Protein AF-A0A553FFK1-F1 (afdb_monomer)

Secondary structure (DSSP, 8-state):
-GGGTT---EEEEETTEEEEEETTEEEEEEEPPSSTT-----GGGSPTTGGG--SS--HHHHHHHHHTT-HHHHHHHHHHHHTSSSTHHHHHHHHHHHHHTTTTTHHHHHHHHTT-

Nearest PDB structures (foldseek):
  3fvc-assembly1_A  TM=4.649E-01  e=8.018E+00  Human herpesvirus 4 strain B95-8

pLDDT: mean 91.36, std 9.12, range [53.22, 98.38]

Foldseek 3Di:
DQVQPPHDWDWDDDPQKIFIGDPNHTDDIWGHDPDPPDDTDDPVNDDPCLQVDPDPDHLVVLLVLLVVLHDLSSVVSVVQQVVDPHSVSSVVVSVVLSVCPPPPNSPVSSVVSVVD

Mean predicted aligned error: 5.37 Å

Structure (mmCIF, N/CA/C/O backbone):
data_AF-A0A553FFK1-F1
#
_entry.id   AF-A0A553FFK1-F1
#
loop_
_atom_site.group_PDB
_atom_site.id
_atom_site.type_symbol
_atom_site.label_atom_id
_atom_site.label_alt_id
_atom_site.label_comp_id
_atom_site.label_asym_id
_atom_site.label_entity_id
_atom_site.label_seq_id
_atom_site.pdbx_PDB_ins_code
_atom_site.Cartn_x
_atom_site.Cartn_y
_atom_site.Cartn_z
_atom_site.occupancy
_atom_site.B_iso_or_equiv
_atom_site.auth_seq_id
_atom_site.auth_comp_id
_atom_site.auth_asym_id
_atom_site.auth_atom_id
_atom_site.pdbx_PDB_model_num
ATOM 1 N N . PRO A 1 1 ? -9.922 4.231 12.110 1.00 84.56 1 PRO A N 1
ATOM 2 C CA . PRO A 1 1 ? -10.864 5.371 11.969 1.00 84.56 1 PRO A CA 1
ATOM 3 C C . PRO A 1 1 ? -10.136 6.715 11.780 1.00 84.56 1 PRO A C 1
ATOM 5 O O . PRO A 1 1 ? -9.353 7.101 12.645 1.00 84.56 1 PRO A O 1
ATOM 8 N N . HIS A 1 2 ? -10.376 7.428 10.669 1.00 85.62 2 HIS A N 1
ATOM 9 C CA . HIS A 1 2 ? -9.716 8.715 10.372 1.00 85.62 2 HIS A CA 1
ATOM 10 C C . HIS A 1 2 ? -9.995 9.826 11.398 1.00 85.62 2 HIS A C 1
ATOM 12 O O . HIS A 1 2 ? -9.208 10.755 11.530 1.00 85.62 2 HIS A O 1
ATOM 18 N N . GLN A 1 3 ? -11.085 9.720 12.156 1.00 89.62 3 GLN A N 1
ATOM 19 C CA . GLN A 1 3 ? -11.461 10.686 13.194 1.00 89.62 3 GLN A CA 1
ATOM 20 C C . GLN A 1 3 ? -10.475 10.723 14.376 1.00 89.62 3 GLN A C 1
ATOM 22 O O . GLN A 1 3 ? -10.474 11.675 15.148 1.00 89.62 3 GLN A O 1
ATOM 27 N N . LEU A 1 4 ? -9.625 9.699 14.518 1.00 92.06 4 LEU A N 1
ATOM 28 C CA . LEU A 1 4 ? -8.672 9.565 15.626 1.00 92.06 4 LEU A CA 1
ATOM 29 C C . LEU A 1 4 ? -7.250 10.021 15.266 1.00 92.06 4 LEU A C 1
ATOM 31 O O . LEU A 1 4 ? -6.311 9.764 16.018 1.00 92.06 4 LEU A O 1
ATOM 35 N N . VAL A 1 5 ? -7.055 10.676 14.118 1.00 88.81 5 VAL A N 1
ATOM 36 C CA . VAL A 1 5 ? -5.737 11.187 13.711 1.00 88.81 5 VAL A CA 1
ATOM 37 C C . VAL A 1 5 ? -5.171 12.120 14.789 1.00 88.81 5 VAL A C 1
ATOM 39 O O . VAL A 1 5 ? -5.844 13.036 15.251 1.00 88.81 5 VAL A O 1
ATOM 42 N N . GLY A 1 6 ? -3.921 11.874 15.193 1.00 90.69 6 GLY A N 1
ATOM 43 C CA . GLY A 1 6 ? -3.218 12.654 16.220 1.00 90.69 6 GLY A CA 1
ATOM 44 C C . GLY A 1 6 ? -3.517 12.249 17.667 1.00 90.69 6 GLY A C 1
ATOM 45 O O . GLY A 1 6 ? -2.874 12.773 18.574 1.00 90.69 6 GLY A O 1
ATOM 46 N N . ARG A 1 7 ? -4.443 11.311 17.904 1.00 94.12 7 ARG A N 1
ATOM 47 C CA . ARG A 1 7 ? -4.722 10.773 19.243 1.00 94.12 7 ARG A CA 1
ATOM 48 C C . ARG A 1 7 ? -3.840 9.561 19.544 1.00 94.12 7 ARG A C 1
ATOM 50 O O . ARG A 1 7 ? -3.565 8.748 18.662 1.00 94.12 7 ARG A O 1
ATOM 57 N N . THR A 1 8 ? -3.450 9.418 20.807 1.00 95.62 8 THR A N 1
ATOM 58 C CA . THR A 1 8 ? -2.862 8.176 21.326 1.00 95.62 8 THR A CA 1
ATOM 59 C C . THR A 1 8 ? -3.986 7.196 21.637 1.00 95.62 8 THR A C 1
ATOM 61 O O . THR A 1 8 ? -4.951 7.560 22.304 1.00 95.62 8 THR A O 1
ATOM 64 N N . VAL A 1 9 ? -3.856 5.965 21.152 1.00 96.12 9 VAL A N 1
ATOM 65 C CA . VAL A 1 9 ? -4.831 4.883 21.332 1.00 96.12 9 VAL A CA 1
ATOM 66 C C . VAL A 1 9 ? -4.140 3.658 21.913 1.00 96.12 9 VAL A C 1
ATOM 68 O O . VAL A 1 9 ? -2.950 3.443 21.670 1.00 96.12 9 VAL A O 1
ATOM 71 N N . ASP A 1 10 ? -4.898 2.832 22.625 1.00 97.31 10 ASP A N 1
ATOM 72 C CA . ASP A 1 10 ? -4.427 1.537 23.104 1.00 97.31 10 ASP A CA 1
ATOM 73 C C . ASP A 1 10 ? -4.766 0.445 22.090 1.00 97.31 10 ASP A C 1
ATOM 75 O O . ASP A 1 10 ? -5.782 0.499 21.391 1.00 97.31 10 ASP A O 1
ATOM 79 N N . VAL A 1 11 ? -3.927 -0.587 22.020 1.00 96.12 11 VAL A N 1
ATOM 80 C CA . VAL A 1 11 ? -4.164 -1.744 21.151 1.00 96.12 11 VAL A CA 1
ATOM 81 C C . VAL A 1 11 ? -4.003 -3.045 21.920 1.00 96.12 11 VAL A C 1
ATOM 83 O O . VAL A 1 11 ? -3.078 -3.212 22.712 1.00 96.12 11 VAL A O 1
ATOM 86 N N . ARG A 1 12 ? -4.894 -4.002 21.654 1.00 97.12 12 ARG A N 1
ATOM 87 C CA . ARG A 1 12 ? -4.810 -5.369 22.182 1.00 97.12 12 ARG A CA 1
ATOM 88 C C . ARG A 1 12 ? -4.892 -6.366 21.044 1.00 97.12 12 ARG A C 1
ATOM 90 O O . ARG A 1 12 ? -5.779 -6.266 20.201 1.00 97.12 12 ARG A O 1
ATOM 97 N N . ILE A 1 13 ? -4.015 -7.363 21.057 1.00 96.06 13 ILE A N 1
ATOM 98 C CA . ILE A 1 13 ? -4.082 -8.497 20.134 1.00 96.06 13 ILE A CA 1
ATOM 99 C C . ILE A 1 13 ? -4.576 -9.724 20.898 1.00 96.06 13 ILE A C 1
ATOM 101 O O . ILE A 1 13 ? -4.064 -10.057 21.965 1.00 96.06 13 ILE A O 1
ATOM 105 N N . THR A 1 14 ? -5.584 -10.402 20.356 1.00 95.56 14 THR A N 1
ATOM 106 C CA . THR A 1 14 ? -6.103 -11.670 20.875 1.00 95.56 14 THR A CA 1
ATOM 107 C C . THR A 1 14 ? -6.299 -12.625 19.703 1.00 95.56 14 THR A C 1
ATOM 109 O O . THR A 1 14 ? -7.136 -12.398 18.830 1.00 95.56 14 THR A O 1
ATOM 112 N N . GLY A 1 15 ? -5.485 -13.682 19.643 1.00 93.44 15 GLY A N 1
ATOM 113 C CA . GLY A 1 15 ? -5.453 -14.583 18.490 1.00 93.44 15 GLY A CA 1
ATOM 114 C C . GLY A 1 15 ? -5.105 -13.836 17.197 1.00 93.44 15 GLY A C 1
ATOM 115 O O . GLY A 1 15 ? -4.035 -13.245 17.087 1.00 93.44 15 GLY A O 1
ATOM 116 N N . GLN A 1 16 ? -6.017 -13.855 16.220 1.00 93.19 16 GLN A N 1
ATOM 117 C CA . GLN A 1 16 ? -5.860 -13.161 14.933 1.00 93.19 16 GLN A CA 1
ATO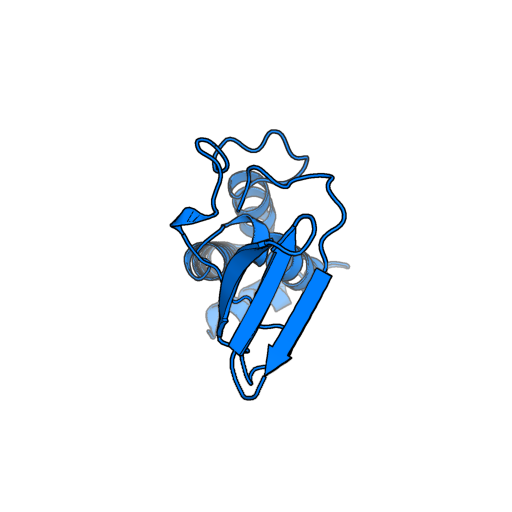M 118 C C . GLN A 1 16 ? -6.579 -11.807 14.877 1.00 93.19 16 GLN A C 1
ATOM 120 O O . GLN A 1 16 ? -6.752 -11.265 13.788 1.00 93.19 16 GLN A O 1
ATOM 125 N N . VAL A 1 17 ? -7.024 -11.268 16.012 1.00 95.88 17 VAL A N 1
ATOM 126 C CA . VAL A 1 17 ? -7.776 -10.010 16.064 1.00 95.88 17 VAL A CA 1
ATOM 127 C C . VAL A 1 17 ? -6.973 -8.962 16.820 1.00 95.88 17 VAL A C 1
ATOM 129 O O . VAL A 1 17 ? -6.553 -9.185 17.953 1.00 95.88 17 VAL A O 1
ATOM 132 N N . LEU A 1 18 ? -6.782 -7.808 16.191 1.00 96.06 18 LEU A N 1
ATOM 133 C CA . LEU A 1 18 ? -6.289 -6.584 16.805 1.00 96.06 18 LEU A CA 1
ATOM 134 C C . LEU A 1 18 ? -7.490 -5.690 17.106 1.00 96.06 18 LEU A C 1
ATOM 136 O O . LEU A 1 18 ? -8.263 -5.370 16.210 1.00 96.06 18 LEU A O 1
ATOM 140 N N . THR A 1 19 ? -7.646 -5.288 18.361 1.00 97.00 19 THR A N 1
ATOM 141 C CA . THR A 1 19 ? -8.678 -4.348 18.815 1.00 97.00 19 THR A CA 1
ATOM 142 C C . THR A 1 19 ? -8.017 -3.028 19.185 1.00 97.00 19 THR A C 1
ATOM 144 O O . THR A 1 19 ? -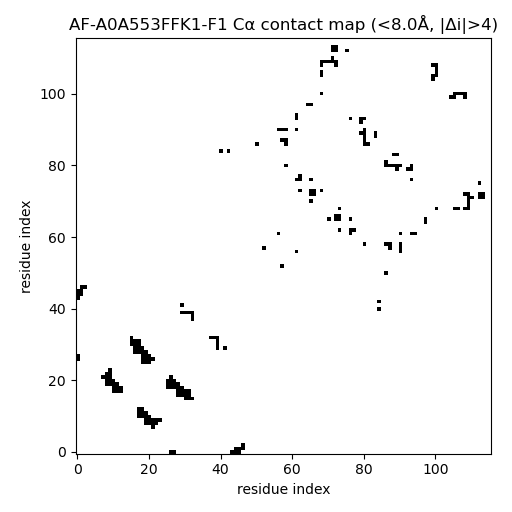7.001 -3.033 19.881 1.00 97.00 19 THR A O 1
ATOM 147 N N . VAL A 1 20 ? -8.582 -1.918 18.716 1.00 96.31 20 VAL A N 1
ATOM 148 C CA . VAL A 1 20 ? -8.130 -0.554 19.015 1.00 96.31 20 VAL A CA 1
ATOM 149 C C . VAL A 1 20 ? -9.101 0.081 20.001 1.00 96.31 20 VAL A C 1
ATOM 151 O O . VAL A 1 20 ? -10.317 -0.010 19.806 1.00 96.31 20 VAL A O 1
ATOM 154 N N . PHE A 1 21 ? -8.566 0.748 21.020 1.00 96.94 21 PHE A N 1
ATOM 155 C CA . PHE A 1 21 ? -9.335 1.452 22.037 1.00 96.94 21 PHE A CA 1
ATOM 156 C C . PHE A 1 21 ? -8.968 2.936 22.087 1.00 96.94 21 PHE A C 1
ATOM 158 O O . PHE A 1 21 ? -7.791 3.289 22.076 1.00 96.94 21 PHE A O 1
ATOM 165 N N . ASP A 1 22 ? -9.974 3.797 22.204 1.00 96.56 22 ASP A N 1
ATOM 166 C CA . ASP A 1 22 ? -9.813 5.205 22.579 1.00 96.56 22 ASP A CA 1
ATOM 167 C C . ASP A 1 22 ? -10.461 5.385 23.953 1.00 96.56 22 ASP A C 1
ATOM 169 O O . ASP A 1 22 ? -11.648 5.101 24.126 1.00 96.56 22 ASP A O 1
ATOM 173 N N . GLN A 1 23 ? -9.666 5.775 24.953 1.00 94.19 23 GLN A N 1
ATOM 174 C CA . GLN A 1 23 ? -10.127 5.978 26.336 1.00 94.19 23 GLN A CA 1
ATOM 175 C C . GLN A 1 23 ? -10.912 4.774 26.906 1.00 94.19 23 GLN A C 1
ATOM 177 O O . GLN A 1 23 ? -11.954 4.926 27.539 1.00 94.19 23 GLN A O 1
ATOM 182 N N . GLY A 1 24 ? -10.433 3.552 26.644 1.00 93.88 24 GLY A N 1
ATOM 183 C CA . GLY A 1 24 ? -11.055 2.305 27.114 1.00 93.88 24 GLY A CA 1
ATOM 184 C C . GLY A 1 24 ? -12.256 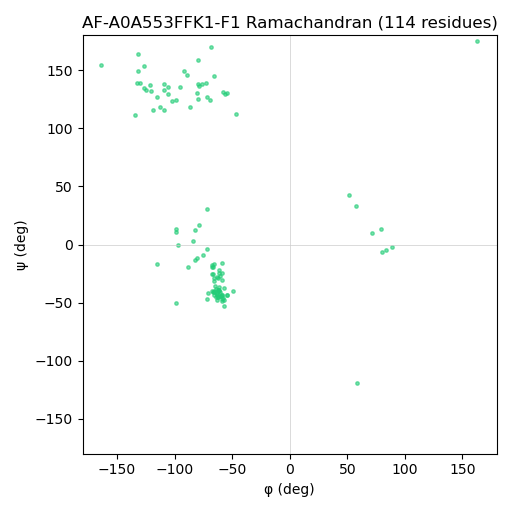1.812 26.294 1.00 93.88 24 GLY A C 1
ATOM 185 O O . GLY A 1 24 ? -12.715 0.692 26.516 1.00 93.88 24 GLY A O 1
ATOM 186 N N . THR A 1 25 ? -12.735 2.580 25.311 1.00 95.50 25 THR A N 1
ATOM 187 C CA . THR A 1 25 ? -13.836 2.175 24.419 1.00 95.50 25 THR A CA 1
ATOM 188 C C . THR A 1 25 ? -13.290 1.574 23.132 1.00 95.50 25 THR A C 1
ATOM 190 O O . THR A 1 25 ? -12.365 2.120 22.539 1.00 95.50 25 THR A O 1
ATOM 193 N N . THR A 1 26 ? -13.862 0.458 22.669 1.00 96.19 26 THR A N 1
ATOM 194 C CA . THR A 1 26 ? -13.466 -0.145 21.385 1.00 96.19 26 THR A CA 1
ATOM 195 C C . THR A 1 26 ? -13.911 0.742 20.228 1.00 96.19 26 THR A C 1
ATOM 197 O O . THR A 1 26 ? -15.096 1.029 20.094 1.00 96.19 26 THR A O 1
ATOM 200 N N . VAL A 1 27 ? -12.967 1.136 19.375 1.00 95.69 27 VAL A N 1
ATOM 201 C CA . VAL A 1 27 ? -13.214 2.024 18.224 1.00 95.69 27 VAL A CA 1
ATOM 202 C C . VAL A 1 27 ? -12.964 1.356 16.876 1.00 95.69 27 VAL A C 1
ATOM 204 O O . VAL A 1 27 ? -13.386 1.879 15.850 1.00 95.69 27 VAL A O 1
ATOM 207 N N . ALA A 1 28 ? -12.250 0.228 16.857 1.00 95.12 28 ALA A N 1
ATOM 208 C CA . ALA A 1 28 ? -12.000 -0.551 15.651 1.00 95.12 28 ALA A CA 1
ATOM 209 C C . ALA A 1 28 ? -11.512 -1.965 15.979 1.00 95.12 28 ALA A C 1
ATOM 211 O O . ALA A 1 28 ? -10.854 -2.194 16.998 1.00 95.12 28 ALA A O 1
ATOM 212 N N . THR A 1 29 ? -11.746 -2.894 15.054 1.00 9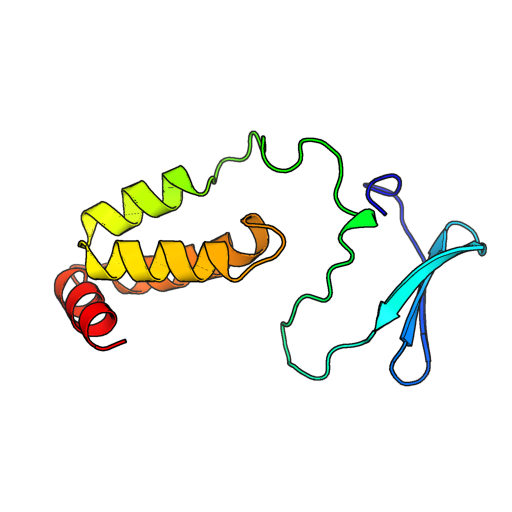5.06 29 THR A N 1
ATOM 213 C CA . THR A 1 29 ? -11.151 -4.234 15.067 1.00 95.06 29 THR A CA 1
ATOM 214 C C . THR A 1 29 ? -10.598 -4.584 13.696 1.00 95.06 29 THR A C 1
ATOM 216 O O . THR A 1 29 ? -11.241 -4.341 12.681 1.00 95.06 29 THR A O 1
ATOM 219 N N . HIS A 1 30 ? -9.426 -5.207 13.663 1.00 94.81 30 HIS A N 1
ATOM 220 C CA . HIS A 1 30 ? -8.762 -5.639 12.441 1.00 94.81 30 HIS A CA 1
ATOM 221 C C . HIS A 1 30 ? -8.286 -7.078 12.570 1.00 94.81 30 HIS A C 1
ATOM 223 O O . HIS A 1 30 ? -7.890 -7.527 13.645 1.00 94.81 30 HIS A O 1
ATOM 229 N N . ARG A 1 31 ? -8.246 -7.797 11.449 1.00 94.69 31 ARG A N 1
ATOM 230 C CA . ARG A 1 31 ? -7.530 -9.070 11.393 1.00 94.69 31 ARG A CA 1
ATOM 231 C C . ARG A 1 31 ? -6.023 -8.811 11.390 1.00 94.69 31 ARG A C 1
ATOM 233 O O . ARG A 1 31 ? -5.549 -7.925 10.690 1.00 94.69 31 ARG A O 1
ATOM 240 N N . VAL A 1 32 ? -5.253 -9.608 12.118 1.00 93.00 32 VAL A N 1
ATOM 241 C CA . VAL A 1 32 ? -3.789 -9.605 12.034 1.00 93.00 32 VAL A CA 1
ATOM 242 C C . VAL A 1 32 ? -3.365 -10.406 10.804 1.00 93.00 32 VAL A C 1
ATOM 244 O O . VAL A 1 32 ? -3.761 -11.560 10.633 1.00 93.00 32 VAL A O 1
ATOM 247 N N . SER A 1 33 ? -2.569 -9.790 9.929 1.00 91.19 33 SER A N 1
ATOM 248 C CA . SER A 1 33 ? -1.989 -10.480 8.775 1.00 91.19 33 SER A CA 1
ATOM 249 C C . SER A 1 33 ? -0.775 -11.309 9.187 1.00 91.19 33 SER A C 1
ATOM 251 O O . SER A 1 33 ? 0.090 -10.832 9.916 1.00 91.19 33 SER A O 1
ATOM 253 N N . HIS A 1 34 ? -0.670 -12.525 8.647 1.00 88.00 34 HIS A N 1
ATOM 254 C CA . HIS A 1 34 ? 0.511 -13.390 8.797 1.00 88.00 34 HIS A CA 1
ATOM 255 C C . HIS A 1 34 ? 1.646 -13.020 7.835 1.00 88.00 34 HIS A C 1
ATOM 257 O O . HIS A 1 34 ? 2.770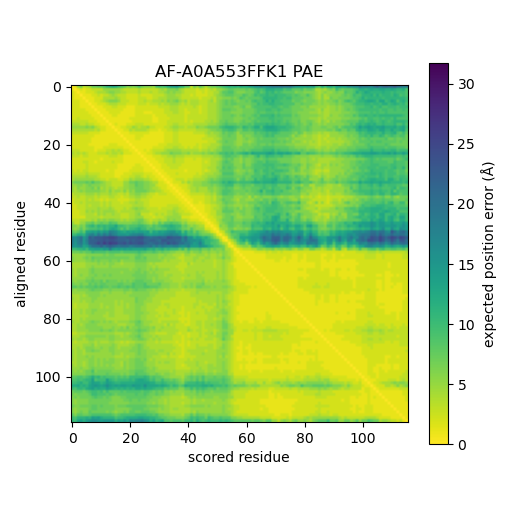 -13.501 7.966 1.00 88.00 34 HIS A O 1
ATOM 263 N N . LYS A 1 35 ? 1.372 -12.157 6.850 1.00 90.56 35 LYS A N 1
ATOM 264 C CA . LYS A 1 35 ? 2.371 -11.702 5.884 1.00 90.56 35 LYS A CA 1
ATOM 265 C C . LYS A 1 35 ? 3.118 -10.497 6.449 1.00 90.56 35 LYS A C 1
ATOM 267 O O . LYS A 1 35 ? 2.535 -9.434 6.662 1.00 90.56 35 LYS A O 1
ATOM 272 N N . ARG A 1 36 ? 4.432 -10.647 6.635 1.00 86.94 36 ARG A N 1
ATOM 273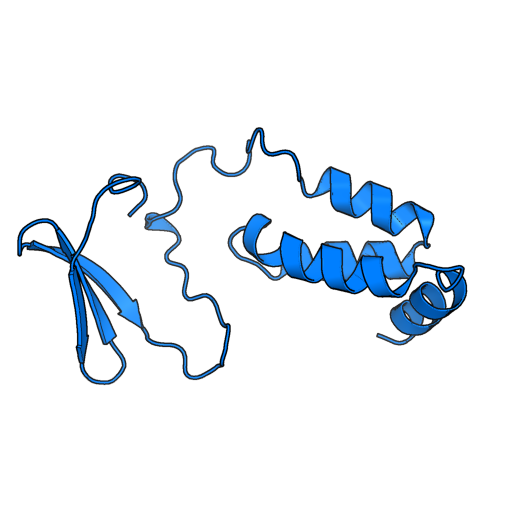 C CA . ARG A 1 36 ? 5.311 -9.565 7.097 1.00 86.94 36 ARG A CA 1
ATOM 274 C C . ARG A 1 36 ? 5.185 -8.334 6.191 1.00 86.94 36 ARG A C 1
ATOM 276 O O . ARG A 1 36 ? 5.275 -8.448 4.971 1.00 86.94 36 ARG A O 1
ATOM 283 N N . GLY A 1 37 ? 4.995 -7.165 6.804 1.00 82.81 37 GLY A N 1
ATOM 284 C CA . GLY A 1 37 ? 4.887 -5.881 6.102 1.00 82.81 37 GLY A CA 1
ATOM 285 C C . GLY A 1 37 ? 3.593 -5.687 5.304 1.00 82.81 37 GLY A C 1
ATOM 286 O O . GLY A 1 37 ? 3.508 -4.746 4.520 1.00 82.81 37 GLY A O 1
ATOM 287 N N . ALA A 1 38 ? 2.594 -6.563 5.461 1.00 86.94 38 ALA A N 1
ATOM 288 C CA . ALA A 1 38 ? 1.299 -6.378 4.824 1.00 86.94 38 ALA A CA 1
ATOM 289 C C . ALA A 1 38 ? 0.467 -5.317 5.551 1.00 86.94 38 ALA A C 1
ATOM 291 O O . ALA A 1 38 ? 0.376 -5.309 6.778 1.00 86.94 38 ALA A O 1
ATOM 292 N N . TYR A 1 39 ? -0.197 -4.471 4.770 1.00 89.19 39 TYR A N 1
ATOM 293 C CA . TYR A 1 39 ? -1.248 -3.601 5.275 1.00 89.19 39 TYR A CA 1
ATOM 294 C C . TYR A 1 39 ? -2.540 -4.405 5.438 1.00 89.19 39 TYR A C 1
ATOM 296 O O . TYR A 1 39 ? -2.916 -5.171 4.551 1.00 89.19 39 TYR A O 1
ATOM 304 N N . VAL A 1 40 ? -3.228 -4.202 6.559 1.00 90.12 40 VAL A N 1
ATOM 305 C CA . VAL A 1 40 ? -4.639 -4.562 6.728 1.00 90.12 40 VAL A CA 1
ATOM 306 C C . VAL A 1 40 ? -5.387 -3.246 6.775 1.00 90.12 40 VAL A C 1
ATOM 308 O O . VAL A 1 40 ? -5.111 -2.402 7.623 1.00 90.12 40 VAL A O 1
ATOM 311 N N . THR A 1 41 ? -6.242 -3.020 5.788 1.00 89.12 41 THR A N 1
ATOM 312 C CA . THR A 1 41 ? -6.932 -1.745 5.596 1.00 89.12 41 THR A CA 1
ATOM 313 C C . THR A 1 41 ? -8.424 -1.987 5.663 1.00 89.12 41 THR A C 1
ATOM 315 O O . THR A 1 41 ? -8.931 -2.912 5.035 1.00 89.12 41 THR A O 1
ATOM 318 N N . ASP A 1 42 ? -9.093 -1.153 6.445 1.00 89.38 42 ASP A N 1
ATOM 319 C CA . ASP A 1 42 ? -10.541 -1.048 6.467 1.00 89.38 42 ASP A CA 1
ATOM 320 C C . ASP A 1 42 ? -10.928 0.197 5.668 1.00 89.38 42 ASP A C 1
ATOM 322 O O . ASP A 1 42 ? -10.430 1.292 5.949 1.00 89.38 42 ASP A O 1
ATOM 326 N N . TYR A 1 43 ? -11.759 0.016 4.645 1.00 84.19 43 TYR A N 1
ATOM 327 C CA . TYR A 1 43 ? -12.159 1.100 3.755 1.00 84.19 43 TYR A CA 1
ATOM 328 C C . TYR A 1 43 ? -13.000 2.153 4.478 1.00 84.19 43 TYR A C 1
ATOM 330 O O . TYR A 1 43 ? -12.859 3.336 4.174 1.00 84.19 43 TYR A O 1
ATOM 338 N N . GLU A 1 44 ? -13.787 1.767 5.487 1.00 86.38 44 GLU A N 1
ATOM 339 C CA . GLU A 1 44 ? -14.604 2.710 6.264 1.00 86.38 44 GLU A CA 1
ATOM 340 C C . GLU A 1 44 ? -13.739 3.680 7.083 1.00 86.38 44 GLU A C 1
ATOM 342 O O . GLU A 1 44 ? -14.171 4.760 7.488 1.00 86.38 44 GLU A O 1
ATOM 347 N N . HIS A 1 45 ? -12.472 3.329 7.312 1.00 87.38 45 HIS A N 1
ATOM 348 C CA . HIS A 1 45 ? -11.538 4.184 8.031 1.00 87.38 45 HIS A CA 1
ATOM 349 C C . HIS A 1 45 ? -10.894 5.261 7.165 1.00 87.38 45 HIS A C 1
ATOM 351 O O . HIS A 1 45 ? -10.279 6.164 7.735 1.00 87.38 45 HIS A O 1
ATOM 357 N N . ILE A 1 46 ? -11.006 5.186 5.841 1.00 83.50 46 ILE A N 1
ATOM 358 C CA . ILE A 1 46 ? -10.381 6.140 4.925 1.00 83.50 46 ILE A CA 1
ATOM 359 C C . ILE A 1 46 ? -11.129 7.484 5.026 1.00 83.50 46 ILE A C 1
ATOM 361 O O . ILE A 1 46 ? -12.353 7.506 4.909 1.00 83.50 46 ILE A O 1
ATOM 365 N N . PRO A 1 47 ? -10.442 8.616 5.276 1.00 83.56 47 PRO A N 1
ATOM 366 C CA . PRO A 1 47 ? -11.095 9.919 5.269 1.00 83.56 47 PRO A CA 1
ATOM 367 C C . PRO A 1 47 ? -11.590 10.280 3.866 1.00 83.56 47 PRO A C 1
ATOM 369 O O . PRO A 1 47 ? -10.921 10.009 2.865 1.00 83.56 47 PRO A O 1
ATOM 372 N N . SER A 1 48 ? -12.731 10.964 3.795 1.00 80.94 48 SER A N 1
ATOM 373 C CA . SER A 1 48 ? -13.235 11.536 2.545 1.00 80.94 48 SER A CA 1
ATOM 374 C C . SER A 1 48 ? -12.206 12.495 1.941 1.00 80.94 48 SER A C 1
ATOM 376 O O . SER A 1 48 ? -11.700 13.375 2.641 1.00 80.94 48 SER A O 1
ATOM 378 N N . GLY A 1 49 ? -11.906 12.345 0.651 1.00 74.44 49 GLY A N 1
ATOM 379 C CA . GLY A 1 49 ? -10.942 13.198 -0.047 1.00 74.44 49 GLY A CA 1
ATOM 380 C C . GLY A 1 49 ? -9.469 12.850 0.203 1.00 74.44 49 GLY A C 1
ATOM 381 O O . GLY A 1 49 ? -8.599 13.659 -0.116 1.00 74.44 49 GLY A O 1
ATOM 382 N N . MET A 1 50 ? -9.147 11.682 0.784 1.00 73.12 50 MET A N 1
ATOM 383 C CA . MET A 1 50 ? -7.752 11.236 0.961 1.00 73.12 50 MET A CA 1
ATOM 384 C C . MET A 1 50 ? -6.994 11.080 -0.372 1.00 73.12 50 MET A C 1
ATOM 386 O O . MET A 1 50 ? -5.778 11.246 -0.411 1.00 73.12 50 MET A O 1
ATOM 390 N N . ASP A 1 51 ? -7.701 10.803 -1.463 1.00 61.94 51 ASP A N 1
ATOM 391 C CA . ASP A 1 51 ? -7.178 10.779 -2.833 1.00 61.94 51 ASP A CA 1
ATOM 392 C C . ASP A 1 51 ? -6.575 12.126 -3.280 1.00 61.94 51 ASP A C 1
ATOM 394 O O . ASP A 1 51 ? -5.585 12.151 -4.012 1.00 61.94 51 ASP A O 1
ATOM 398 N N . SER A 1 52 ? -7.087 13.246 -2.763 1.00 58.81 52 SER A N 1
ATOM 399 C CA . SER A 1 52 ? -6.643 14.612 -3.082 1.00 58.81 52 SER A CA 1
ATOM 400 C C . SER A 1 52 ? -5.355 15.064 -2.368 1.00 58.81 52 SER A C 1
ATOM 402 O O . SER A 1 52 ? -5.067 16.261 -2.281 1.00 58.81 52 SER A O 1
ATOM 404 N N . THR A 1 53 ? -4.570 14.124 -1.824 1.00 54.16 53 THR A N 1
ATOM 405 C CA . THR A 1 53 ? -3.374 14.411 -1.014 1.00 54.16 53 THR A CA 1
ATOM 406 C C . THR A 1 53 ? -2.447 15.469 -1.633 1.00 54.16 53 THR A C 1
ATOM 408 O O . THR A 1 53 ? -1.735 15.215 -2.601 1.00 54.16 53 THR A O 1
ATOM 411 N N . ARG A 1 54 ? -2.366 16.635 -0.972 1.00 53.22 54 ARG A N 1
ATOM 412 C CA . ARG A 1 54 ? -1.382 17.722 -1.176 1.00 53.22 54 ARG A CA 1
ATOM 413 C C . ARG A 1 54 ? 0.030 17.352 -0.681 1.00 53.22 54 ARG A C 1
ATOM 415 O O . ARG A 1 54 ? 0.758 18.195 -0.162 1.00 53.22 54 ARG A O 1
ATOM 422 N N . GLY A 1 55 ? 0.390 16.072 -0.742 1.00 58.97 55 GLY A N 1
ATOM 423 C CA . GLY A 1 55 ? 1.700 15.581 -0.326 1.00 58.97 55 GLY A CA 1
ATOM 424 C C . GLY A 1 55 ? 2.753 15.822 -1.407 1.00 58.97 55 GLY A C 1
ATOM 425 O O . GLY A 1 55 ? 2.431 15.936 -2.584 1.00 58.97 55 GLY A O 1
ATOM 426 N N . LEU A 1 56 ? 4.033 15.839 -1.024 1.00 64.94 56 LEU A N 1
ATOM 427 C CA . LEU A 1 56 ? 5.158 15.947 -1.968 1.00 64.94 56 LEU A CA 1
ATOM 428 C C . LEU A 1 56 ? 5.196 14.801 -3.005 1.00 64.94 56 LEU A C 1
ATOM 430 O O . LEU A 1 56 ? 5.886 14.929 -4.015 1.00 64.94 56 LEU A O 1
ATOM 434 N N . TRP A 1 57 ? 4.470 13.698 -2.771 1.00 82.56 57 TRP A N 1
ATOM 435 C CA . TRP A 1 57 ? 4.364 12.547 -3.672 1.00 82.56 57 TRP A CA 1
ATOM 436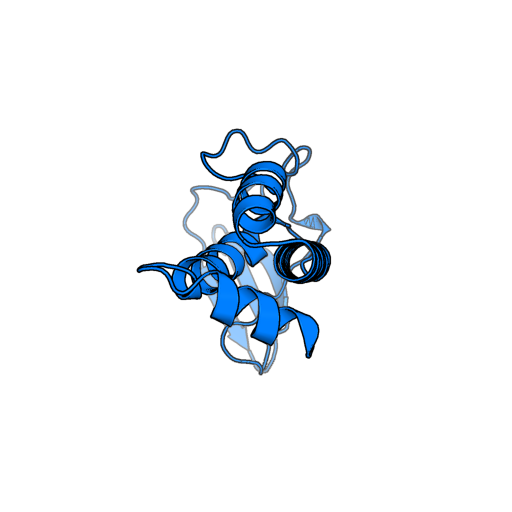 C C . TRP A 1 57 ? 2.908 12.223 -4.022 1.00 82.56 57 TRP A C 1
ATOM 438 O O . TRP A 1 57 ? 2.061 12.098 -3.139 1.00 82.56 57 TRP A O 1
ATOM 448 N N . THR A 1 58 ? 2.660 12.018 -5.315 1.00 89.19 58 THR A N 1
ATOM 449 C CA . THR A 1 58 ? 1.377 11.623 -5.915 1.00 89.19 58 THR A CA 1
ATOM 450 C C . THR A 1 58 ? 1.591 10.465 -6.894 1.00 89.19 58 THR A C 1
ATOM 452 O O . THR A 1 58 ? 2.722 10.234 -7.330 1.00 89.19 58 THR A O 1
ATOM 455 N N . SER A 1 59 ? 0.532 9.753 -7.290 1.00 92.19 59 SER A N 1
ATOM 456 C CA . SER A 1 59 ? 0.628 8.729 -8.343 1.00 92.19 59 SER A CA 1
ATOM 457 C C . SER A 1 59 ? 1.225 9.301 -9.634 1.00 92.19 59 SER A C 1
ATOM 459 O O . SER A 1 59 ? 2.164 8.727 -10.177 1.00 92.19 59 SER A O 1
ATOM 461 N N . ASP A 1 60 ? 0.792 10.497 -10.048 1.00 92.19 60 ASP A N 1
ATOM 462 C CA . ASP A 1 60 ? 1.320 11.180 -11.238 1.00 92.19 60 ASP A CA 1
ATOM 463 C C . ASP A 1 60 ? 2.814 11.498 -11.146 1.00 92.19 60 ASP A C 1
ATOM 465 O O . ASP A 1 60 ? 3.535 11.404 -12.142 1.00 92.19 60 ASP A O 1
ATOM 469 N N . TYR A 1 61 ? 3.310 11.851 -9.953 1.00 93.00 61 TYR A N 1
ATOM 470 C CA . TYR A 1 61 ? 4.747 12.005 -9.732 1.00 93.00 61 TYR A CA 1
ATOM 471 C C . TYR A 1 61 ? 5.482 10.703 -10.076 1.00 93.00 61 TYR A C 1
ATOM 473 O O . TYR A 1 61 ? 6.455 10.732 -10.831 1.00 93.00 61 TYR A O 1
ATOM 481 N N . PHE A 1 62 ? 4.996 9.560 -9.583 1.00 95.94 62 PHE A N 1
ATOM 482 C CA . PHE A 1 62 ? 5.613 8.262 -9.852 1.00 95.94 62 PHE A CA 1
ATOM 483 C C . PHE A 1 62 ? 5.488 7.836 -11.312 1.00 95.94 62 PHE A C 1
ATOM 485 O O . PHE A 1 62 ? 6.473 7.359 -11.874 1.00 95.94 62 PHE A O 1
ATOM 492 N N . TYR A 1 63 ? 4.342 8.069 -11.954 1.00 96.50 63 TYR A N 1
ATOM 493 C CA . TYR A 1 63 ? 4.154 7.783 -13.380 1.00 96.50 63 TYR A CA 1
ATOM 494 C C . TYR A 1 63 ? 5.123 8.584 -14.247 1.00 96.50 63 TYR A C 1
ATOM 496 O O . TYR A 1 63 ? 5.767 8.033 -15.146 1.00 96.50 63 TYR A O 1
ATOM 504 N N . ARG A 1 64 ? 5.291 9.878 -13.948 1.00 96.25 64 ARG A N 1
ATOM 505 C CA . ARG A 1 64 ? 6.241 10.742 -14.653 1.00 96.25 64 ARG A CA 1
ATOM 506 C C . ARG A 1 64 ? 7.683 10.289 -14.449 1.00 96.25 64 ARG A C 1
ATOM 508 O O . ARG A 1 64 ? 8.431 10.239 -15.420 1.00 96.25 64 ARG A O 1
ATOM 515 N N . GLU A 1 65 ? 8.093 9.965 -13.222 1.00 96.25 65 GLU A N 1
ATOM 516 C CA . GLU A 1 65 ? 9.464 9.501 -12.972 1.00 96.25 65 GLU A CA 1
ATOM 517 C C . GLU A 1 65 ? 9.744 8.141 -13.624 1.00 96.25 65 GLU A C 1
ATOM 519 O O . GLU A 1 65 ? 10.798 7.971 -14.234 1.00 96.25 65 GLU A O 1
ATOM 524 N N . ALA A 1 66 ? 8.792 7.206 -13.580 1.00 97.75 66 ALA A N 1
ATOM 525 C CA . ALA A 1 66 ? 8.910 5.902 -14.230 1.00 97.75 66 ALA A CA 1
ATOM 526 C C . ALA A 1 66 ? 9.010 6.014 -15.758 1.00 97.75 66 ALA A C 1
ATOM 528 O O . ALA A 1 66 ? 9.824 5.332 -16.379 1.00 97.75 66 ALA A O 1
ATOM 529 N N . SER A 1 67 ? 8.264 6.950 -16.354 1.00 97.69 67 SER A N 1
ATOM 530 C CA . SER A 1 67 ? 8.314 7.228 -17.796 1.00 97.69 67 SER A CA 1
ATOM 531 C C . SER A 1 67 ? 9.698 7.690 -18.274 1.00 97.69 67 SER A C 1
ATOM 533 O O . SER A 1 67 ? 10.028 7.507 -19.440 1.00 97.69 67 SER A O 1
ATOM 535 N N . LYS A 1 68 ? 10.538 8.260 -17.392 1.00 96.44 68 LYS A N 1
ATOM 536 C CA . LYS A 1 68 ? 11.934 8.626 -17.717 1.00 96.44 68 LYS A CA 1
ATOM 537 C C . LYS A 1 68 ? 12.884 7.427 -17.780 1.00 96.44 68 LYS A C 1
ATOM 539 O O . LYS A 1 68 ? 14.066 7.625 -18.078 1.00 96.44 68 LYS A O 1
ATOM 544 N N . THR A 1 69 ? 12.427 6.246 -17.377 1.00 97.31 69 THR A N 1
ATOM 545 C CA . THR A 1 69 ? 13.156 4.979 -17.495 1.00 97.31 69 THR A CA 1
ATOM 546 C C . THR A 1 69 ? 12.660 4.223 -18.722 1.00 97.31 69 THR A C 1
ATOM 548 O O . THR A 1 69 ? 13.473 3.876 -19.571 1.00 97.31 69 THR A O 1
ATOM 551 N N . GLY A 1 70 ? 11.341 4.062 -18.858 1.00 97.62 70 GLY A N 1
ATOM 552 C CA . GLY A 1 70 ? 10.722 3.470 -20.040 1.00 97.62 70 GLY A CA 1
ATOM 553 C C . GLY A 1 70 ? 9.279 3.001 -19.804 1.00 97.62 70 GLY A C 1
ATOM 554 O O . GLY A 1 70 ? 8.754 3.117 -18.688 1.00 97.62 70 GLY A O 1
ATOM 555 N N . PRO A 1 71 ? 8.597 2.533 -20.865 1.00 98.00 71 PRO A N 1
ATOM 556 C CA . PRO A 1 71 ? 7.192 2.138 -20.807 1.00 98.00 71 PRO A CA 1
ATOM 557 C C . PRO A 1 71 ? 6.926 0.923 -19.907 1.00 98.00 71 PRO A C 1
ATOM 559 O O . PRO A 1 71 ? 5.898 0.902 -19.230 1.00 98.00 71 PRO A O 1
ATOM 562 N N . ALA A 1 72 ? 7.828 -0.062 -19.843 1.00 98.19 72 ALA A N 1
ATOM 563 C CA . ALA A 1 72 ? 7.641 -1.228 -18.981 1.00 98.19 72 ALA A CA 1
ATOM 564 C C . ALA A 1 72 ? 7.786 -0.847 -17.505 1.00 98.19 72 ALA A C 1
ATOM 566 O O . ALA A 1 72 ? 6.957 -1.234 -16.683 1.00 98.19 72 ALA A O 1
ATOM 567 N N . THR A 1 73 ? 8.771 -0.005 -17.172 1.00 98.38 73 THR A N 1
ATOM 568 C CA . THR A 1 73 ? 8.919 0.533 -15.813 1.00 98.38 73 THR A CA 1
ATOM 569 C C . THR A 1 73 ? 7.670 1.303 -15.390 1.00 98.38 73 THR A C 1
ATOM 571 O O . THR A 1 73 ? 7.188 1.132 -14.270 1.00 98.38 73 THR A O 1
ATOM 574 N N . ARG A 1 74 ? 7.107 2.132 -16.281 1.00 98.38 74 ARG A N 1
ATOM 575 C CA . ARG A 1 74 ? 5.847 2.842 -16.017 1.00 98.38 74 ARG A CA 1
ATOM 576 C C . ARG A 1 74 ? 4.704 1.874 -15.714 1.00 98.38 74 ARG A C 1
ATOM 578 O O . ARG A 1 74 ? 4.032 2.064 -14.704 1.00 98.38 74 ARG A O 1
ATOM 585 N N . LYS A 1 75 ? 4.519 0.844 -16.543 1.00 98.38 75 LYS A N 1
ATOM 586 C CA . LYS A 1 75 ? 3.461 -0.160 -16.366 1.00 98.38 75 LYS A CA 1
ATOM 587 C C . LYS A 1 75 ? 3.563 -0.859 -15.005 1.00 98.38 75 LYS A C 1
ATOM 589 O O . LYS A 1 75 ? 2.578 -0.928 -14.279 1.00 98.38 75 LYS A O 1
ATOM 594 N N . VAL A 1 76 ? 4.764 -1.282 -14.607 1.00 98.12 76 VAL A N 1
ATOM 595 C CA . VAL A 1 76 ? 4.996 -1.912 -13.293 1.00 98.12 76 VAL A CA 1
ATOM 596 C C . VAL A 1 76 ? 4.644 -0.965 -12.140 1.00 98.12 76 VAL A C 1
ATOM 598 O O . VAL A 1 76 ? 4.053 -1.382 -11.145 1.00 98.12 76 VAL A O 1
ATOM 601 N N . ILE A 1 77 ? 4.985 0.322 -12.249 1.00 98.19 77 ILE A N 1
ATOM 602 C CA . ILE A 1 77 ? 4.626 1.321 -11.233 1.00 98.19 77 ILE A CA 1
ATOM 603 C C . ILE A 1 77 ? 3.104 1.537 -11.161 1.00 98.19 77 ILE A C 1
ATOM 605 O O . ILE A 1 77 ? 2.565 1.631 -10.057 1.00 98.19 77 ILE A O 1
ATOM 609 N N . GLU A 1 78 ? 2.409 1.587 -12.301 1.00 97.75 78 GLU A N 1
ATOM 610 C CA . GLU A 1 78 ? 0.940 1.656 -12.358 1.00 97.75 78 GLU A CA 1
ATOM 611 C C . GLU A 1 78 ? 0.298 0.453 -11.655 1.00 97.75 78 GLU A C 1
ATOM 613 O O . GLU A 1 78 ? -0.555 0.632 -10.785 1.00 97.75 78 GLU A O 1
ATOM 618 N N . GLU A 1 79 ? 0.775 -0.759 -11.937 1.00 97.62 79 GLU A N 1
ATOM 619 C CA . GLU A 1 79 ? 0.293 -1.989 -11.300 1.00 97.62 79 GLU A CA 1
ATOM 620 C C . GLU A 1 79 ? 0.561 -2.014 -9.788 1.00 97.62 79 GLU A C 1
ATOM 622 O O . GLU A 1 79 ? -0.315 -2.385 -9.004 1.00 97.62 79 GLU A O 1
ATOM 627 N N . LEU A 1 80 ? 1.742 -1.567 -9.345 1.00 96.19 80 LEU A N 1
ATOM 628 C CA . LEU A 1 80 ? 2.078 -1.485 -7.920 1.00 96.19 80 LEU A CA 1
ATOM 629 C C . LEU A 1 80 ? 1.150 -0.544 -7.151 1.00 96.19 80 LEU A C 1
ATOM 631 O O . LEU A 1 80 ? 0.787 -0.849 -6.011 1.00 96.19 80 LEU A O 1
ATOM 635 N N . ILE A 1 81 ? 0.799 0.596 -7.751 1.00 95.44 81 ILE A N 1
ATOM 636 C CA . ILE A 1 81 ? -0.116 1.571 -7.154 1.00 95.44 81 ILE A CA 1
ATOM 637 C C . ILE A 1 81 ? -1.547 1.028 -7.165 1.00 95.44 81 ILE A C 1
ATOM 639 O O . ILE A 1 81 ? -2.202 1.052 -6.123 1.00 95.44 81 ILE A O 1
ATOM 643 N N . ALA A 1 82 ? -2.005 0.476 -8.292 1.00 94.94 82 ALA A N 1
ATOM 644 C CA . ALA A 1 82 ? -3.347 -0.091 -8.435 1.00 94.94 82 ALA A CA 1
ATOM 645 C C . ALA A 1 82 ? -3.597 -1.296 -7.510 1.00 94.94 82 ALA A C 1
ATOM 647 O O . ALA A 1 82 ? -4.723 -1.530 -7.078 1.00 94.94 82 ALA A O 1
ATOM 648 N N . ALA A 1 83 ? -2.549 -2.040 -7.144 1.00 93.31 83 ALA A N 1
ATOM 649 C CA . ALA A 1 83 ? -2.638 -3.168 -6.219 1.00 93.31 83 ALA A CA 1
ATOM 650 C C . ALA A 1 83 ? -2.884 -2.769 -4.748 1.00 93.31 83 ALA A C 1
ATOM 652 O O . ALA A 1 83 ? -2.992 -3.650 -3.886 1.00 93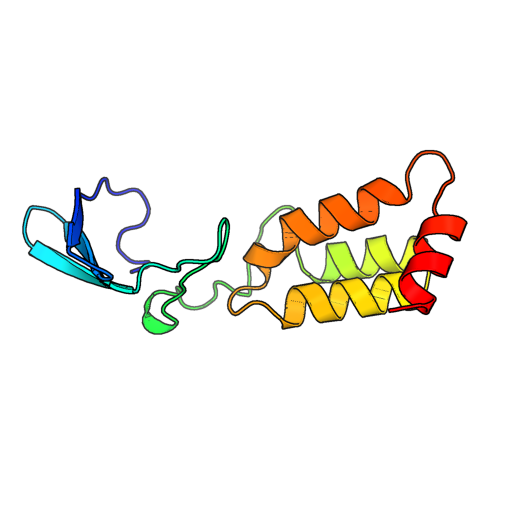.31 83 ALA A O 1
ATOM 653 N N . LYS A 1 84 ? -2.916 -1.472 -4.411 1.00 90.38 84 LYS A N 1
ATOM 654 C CA . LYS A 1 84 ? -3.171 -0.989 -3.045 1.00 90.38 84 LYS A CA 1
ATOM 655 C C . LYS A 1 84 ? -4.540 -0.338 -2.932 1.00 90.38 84 LYS A C 1
ATOM 657 O O . LYS A 1 84 ? -4.908 0.497 -3.745 1.00 90.38 84 LYS A O 1
ATOM 662 N N . ALA A 1 85 ? -5.227 -0.641 -1.831 1.00 87.56 85 ALA A N 1
ATOM 663 C CA . ALA A 1 85 ? -6.465 0.032 -1.436 1.00 87.56 85 ALA A CA 1
ATOM 664 C C . ALA A 1 85 ? -6.278 1.553 -1.292 1.00 87.56 85 ALA A C 1
ATOM 666 O O . ALA A 1 85 ? -7.157 2.332 -1.642 1.00 87.56 85 ALA A O 1
ATOM 667 N N . ILE A 1 86 ? -5.115 1.970 -0.778 1.00 87.81 86 ILE A N 1
ATOM 668 C CA . ILE A 1 86 ? -4.714 3.372 -0.658 1.00 87.81 86 ILE A CA 1
ATOM 669 C C . ILE A 1 86 ? -3.441 3.559 -1.495 1.00 87.81 86 ILE A C 1
ATOM 671 O O . ILE A 1 86 ? -2.408 2.995 -1.117 1.00 87.81 86 ILE A O 1
ATOM 675 N N . PRO A 1 87 ? -3.454 4.372 -2.571 1.00 89.88 87 PRO A N 1
ATOM 676 C CA . PRO A 1 87 ? -2.297 4.575 -3.452 1.00 89.88 87 PRO A CA 1
ATOM 677 C C . PRO A 1 87 ? -0.996 4.898 -2.706 1.00 89.88 87 PRO A C 1
ATOM 679 O O . PRO A 1 87 ? 0.063 4.347 -3.006 1.00 89.88 87 PRO A O 1
ATOM 682 N N . ALA A 1 88 ? -1.084 5.717 -1.652 1.00 87.75 88 ALA A N 1
ATOM 683 C CA . ALA A 1 88 ? 0.063 6.119 -0.844 1.00 87.75 88 ALA A CA 1
ATOM 684 C C . ALA A 1 88 ? 0.818 4.948 -0.183 1.00 87.75 88 ALA A C 1
ATOM 686 O O . ALA A 1 88 ? 2.020 5.057 0.066 1.00 87.75 88 ALA A O 1
ATOM 687 N N . GLN A 1 89 ? 0.162 3.805 0.045 1.00 91.00 89 GLN A N 1
ATOM 688 C CA . GLN A 1 89 ? 0.811 2.595 0.564 1.00 91.00 89 GLN A CA 1
ATOM 689 C C . GLN A 1 89 ? 1.798 1.972 -0.439 1.00 91.00 89 GLN A C 1
ATOM 691 O O . GLN A 1 89 ? 2.666 1.197 -0.037 1.00 91.00 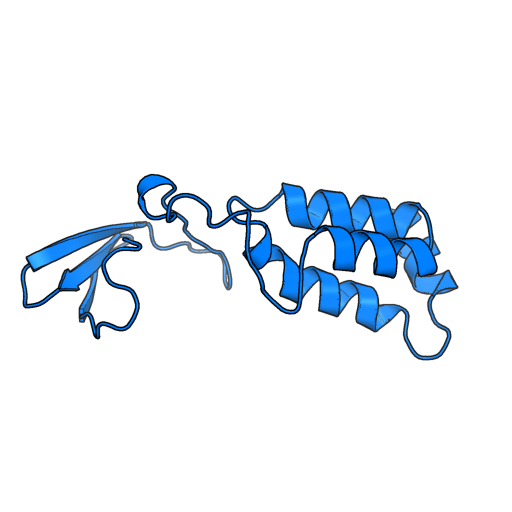89 GLN A O 1
ATOM 696 N N . ALA A 1 90 ? 1.692 2.288 -1.735 1.00 93.56 90 ALA A N 1
ATOM 697 C CA . ALA A 1 90 ? 2.618 1.816 -2.766 1.00 93.56 90 ALA A CA 1
ATOM 698 C C . ALA A 1 90 ? 3.828 2.738 -2.960 1.00 93.56 90 ALA A C 1
ATOM 700 O O . ALA A 1 90 ? 4.841 2.308 -3.513 1.00 93.56 90 ALA A O 1
ATOM 701 N N . TYR A 1 91 ? 3.757 3.999 -2.524 1.00 93.00 91 TYR A N 1
ATOM 702 C CA . TYR A 1 91 ? 4.736 5.025 -2.901 1.00 93.00 91 TYR A CA 1
ATOM 703 C C . TYR A 1 91 ? 6.159 4.688 -2.452 1.00 93.00 91 TYR A C 1
ATOM 705 O O . TYR A 1 91 ? 7.105 4.878 -3.216 1.00 93.00 91 TYR A O 1
ATOM 713 N N . GLN A 1 92 ? 6.341 4.116 -1.258 1.00 92.56 92 GLN A N 1
ATOM 714 C CA . GLN A 1 92 ? 7.673 3.697 -0.815 1.00 92.56 92 GLN A CA 1
ATOM 715 C C . GLN A 1 92 ? 8.236 2.559 -1.681 1.00 92.56 92 GLN A C 1
ATOM 717 O O . GLN A 1 92 ? 9.415 2.585 -2.034 1.00 92.56 92 GLN A O 1
ATOM 722 N N . SER A 1 93 ? 7.405 1.593 -2.077 1.00 94.56 93 SER A N 1
ATOM 723 C CA . SER A 1 93 ? 7.808 0.537 -3.012 1.00 94.56 93 SER A CA 1
ATOM 724 C C . SER A 1 93 ? 8.170 1.112 -4.382 1.00 94.56 93 SER A C 1
ATOM 726 O O . SER A 1 93 ? 9.210 0.752 -4.926 1.00 94.56 93 SER A O 1
ATOM 728 N N . CYS A 1 94 ? 7.388 2.066 -4.895 1.00 96.56 94 CYS A N 1
ATOM 729 C CA . CYS A 1 94 ? 7.678 2.751 -6.156 1.00 96.56 94 CYS A CA 1
ATOM 730 C C . CYS A 1 94 ? 9.030 3.477 -6.108 1.00 96.56 94 CYS A C 1
ATOM 732 O O . CYS A 1 94 ? 9.841 3.346 -7.023 1.00 96.56 94 CYS A O 1
ATOM 734 N N . ARG A 1 95 ? 9.328 4.187 -5.010 1.00 95.75 95 ARG A N 1
ATOM 735 C CA . ARG A 1 95 ? 10.646 4.814 -4.797 1.00 95.75 95 ARG A CA 1
ATOM 736 C C . ARG A 1 95 ? 11.774 3.792 -4.814 1.00 95.75 95 ARG A C 1
ATOM 738 O O . ARG A 1 95 ? 12.811 4.064 -5.412 1.00 95.75 95 ARG A O 1
ATOM 745 N N . ASN A 1 96 ? 11.580 2.645 -4.164 1.00 96.12 96 ASN A N 1
ATOM 746 C CA . ASN A 1 96 ? 12.589 1.592 -4.124 1.00 96.12 96 ASN A CA 1
ATOM 747 C C . ASN A 1 96 ? 12.865 1.050 -5.535 1.00 96.12 96 ASN A C 1
ATOM 749 O O . ASN A 1 96 ? 14.026 1.013 -5.931 1.00 96.12 96 ASN A O 1
ATOM 753 N N . VAL A 1 97 ? 11.824 0.740 -6.317 1.00 96.75 97 VAL A N 1
ATOM 754 C CA . VAL A 1 97 ? 11.962 0.304 -7.721 1.00 96.75 97 VAL A CA 1
ATOM 755 C C . VAL A 1 97 ? 12.717 1.344 -8.549 1.00 96.75 97 VAL A C 1
ATOM 757 O O . VAL A 1 97 ? 13.750 1.036 -9.134 1.00 96.75 97 VAL A O 1
ATOM 760 N N . LEU A 1 98 ? 12.282 2.609 -8.530 1.00 96.75 98 LEU A N 1
ATOM 761 C CA . LEU A 1 98 ? 12.942 3.677 -9.291 1.00 96.75 98 LEU A CA 1
ATOM 762 C C . LEU A 1 98 ? 14.392 3.915 -8.841 1.00 96.75 98 LEU A C 1
ATOM 764 O O . LEU A 1 98 ? 15.234 4.321 -9.642 1.00 96.75 98 LEU A O 1
ATOM 768 N N . SER A 1 99 ? 14.713 3.644 -7.572 1.00 97.00 99 SER A N 1
ATOM 769 C CA . SER A 1 99 ? 16.081 3.763 -7.067 1.00 97.00 99 SER A CA 1
ATOM 770 C C . SER A 1 99 ? 17.045 2.744 -7.682 1.00 97.00 99 SER A C 1
ATOM 772 O O . SER A 1 99 ? 18.229 3.053 -7.793 1.00 97.00 99 SER A O 1
ATOM 774 N N . MET A 1 100 ? 16.548 1.596 -8.161 1.00 96.31 100 MET A N 1
ATOM 775 C CA . MET A 1 100 ? 17.358 0.582 -8.850 1.00 96.31 100 MET A CA 1
ATOM 776 C C . MET A 1 100 ? 17.883 1.080 -10.206 1.00 96.31 100 MET A C 1
ATOM 778 O O . MET A 1 100 ? 18.942 0.648 -10.647 1.00 96.31 100 MET A O 1
ATOM 782 N N . GLY A 1 101 ? 17.194 2.038 -10.836 1.00 94.75 101 GLY A N 1
ATOM 783 C CA . GLY A 1 101 ? 17.611 2.666 -12.095 1.00 94.75 101 GLY A CA 1
ATOM 784 C C . GLY A 1 101 ? 18.602 3.828 -11.934 1.00 94.75 101 GLY A C 1
ATOM 785 O O . GLY A 1 101 ? 18.938 4.489 -12.917 1.00 94.75 101 GLY A O 1
ATOM 786 N N . LYS A 1 102 ? 19.057 4.139 -10.712 1.00 92.50 102 LYS A N 1
ATOM 787 C CA . LYS A 1 102 ? 20.065 5.190 -10.477 1.00 92.50 102 LYS A CA 1
ATOM 788 C C . LYS A 1 102 ? 21.438 4.788 -11.032 1.00 92.50 102 LYS A C 1
ATOM 790 O O . LYS A 1 102 ? 21.658 3.649 -11.422 1.00 92.50 102 LYS A O 1
ATOM 795 N N . HIS A 1 103 ? 22.368 5.745 -11.064 1.00 93.62 103 HIS A N 1
ATOM 796 C CA . HIS A 1 103 ? 23.764 5.525 -11.477 1.00 93.62 103 HIS A CA 1
ATOM 797 C C . HIS A 1 103 ? 23.924 4.945 -12.896 1.00 93.62 103 HIS A C 1
ATOM 799 O O . HIS A 1 103 ? 24.847 4.187 -13.157 1.00 93.62 103 HIS A O 1
ATOM 805 N N . GLY A 1 104 ? 23.023 5.309 -13.816 1.00 89.50 104 GLY A N 1
ATOM 806 C CA . GLY A 1 104 ? 23.063 4.855 -15.211 1.00 89.50 104 GLY A CA 1
ATOM 807 C C . GLY A 1 104 ? 22.328 3.539 -15.480 1.00 89.50 104 GLY A C 1
ATOM 808 O O . GLY A 1 104 ? 22.197 3.156 -16.635 1.00 89.50 104 GLY A O 1
ATOM 809 N N . ASN A 1 105 ? 21.756 2.893 -14.461 1.00 95.94 105 ASN A N 1
ATOM 810 C CA . ASN A 1 105 ? 21.131 1.570 -14.587 1.00 95.94 105 ASN A CA 1
ATOM 811 C C . ASN A 1 105 ? 19.688 1.587 -15.118 1.00 95.94 105 ASN A C 1
ATOM 813 O O . ASN A 1 105 ? 18.990 0.578 -15.044 1.00 95.94 105 ASN A O 1
ATOM 817 N N . LYS A 1 106 ? 19.211 2.713 -15.658 1.00 96.81 106 LYS A N 1
ATOM 818 C CA . LYS A 1 106 ? 17.865 2.802 -16.243 1.00 96.81 106 LYS A CA 1
ATOM 819 C C . LYS A 1 106 ? 17.597 1.747 -17.328 1.00 96.81 106 LYS A C 1
ATOM 821 O O . LYS A 1 106 ? 16.531 1.146 -17.257 1.00 96.81 106 LYS A O 1
ATOM 826 N N . PRO A 1 107 ? 18.521 1.464 -18.272 1.00 97.12 107 PRO A N 1
ATOM 827 C CA . PRO A 1 107 ? 18.289 0.427 -19.279 1.00 97.12 107 PRO A CA 1
ATOM 828 C C . PRO A 1 107 ? 18.111 -0.964 -18.659 1.00 97.12 107 PRO A C 1
ATOM 830 O O . PRO A 1 107 ? 17.228 -1.705 -19.068 1.00 97.12 107 PRO A O 1
ATOM 833 N N . ILE A 1 108 ? 18.895 -1.278 -17.621 1.00 97.44 108 ILE A N 1
ATOM 834 C CA . ILE A 1 108 ? 18.818 -2.555 -16.895 1.00 97.44 108 ILE A CA 1
ATOM 835 C C . ILE A 1 108 ? 17.476 -2.676 -16.163 1.00 97.44 108 ILE A C 1
ATOM 837 O O . ILE A 1 108 ? 16.848 -3.731 -16.192 1.00 97.44 108 ILE A O 1
ATOM 841 N N . LEU A 1 109 ? 17.023 -1.596 -15.514 1.00 98.00 109 LEU A N 1
ATOM 842 C CA . LEU A 1 109 ? 15.718 -1.569 -14.853 1.00 98.00 109 LEU A CA 1
ATOM 843 C C . LEU A 1 109 ? 14.580 -1.769 -15.864 1.00 98.00 109 LEU A C 1
ATOM 845 O O . LEU A 1 109 ? 13.686 -2.570 -15.610 1.00 98.00 109 LEU A O 1
ATOM 849 N N . GLU A 1 110 ? 14.632 -1.087 -17.009 1.00 98.31 110 GLU A N 1
ATOM 850 C CA . GLU A 1 110 ? 13.611 -1.225 -18.050 1.00 98.31 110 GLU A CA 1
ATOM 851 C C . GLU A 1 110 ? 13.556 -2.649 -18.618 1.00 98.31 110 GLU A C 1
ATOM 853 O O . GLU A 1 110 ? 12.474 -3.224 -18.717 1.00 98.31 110 GLU A O 1
ATOM 858 N N . GLU A 1 111 ? 14.706 -3.251 -18.926 1.00 97.88 111 GLU A N 1
ATOM 859 C CA . GLU A 1 111 ? 14.790 -4.635 -19.406 1.00 97.88 111 GLU A CA 1
ATOM 860 C C . GLU A 1 111 ? 14.264 -5.634 -18.364 1.00 97.88 111 GLU A C 1
ATOM 862 O O . GLU A 1 111 ? 13.557 -6.583 -18.705 1.00 97.88 111 GLU A O 1
ATOM 867 N N . ALA A 1 112 ? 14.560 -5.411 -17.080 1.00 97.25 112 ALA A N 1
ATOM 868 C CA . ALA A 1 112 ? 14.021 -6.232 -16.002 1.00 97.25 112 ALA A CA 1
ATOM 869 C C . ALA A 1 112 ? 12.491 -6.117 -15.913 1.00 97.25 112 ALA A C 1
ATOM 871 O O . ALA A 1 112 ? 11.811 -7.134 -15.786 1.00 97.25 112 ALA A O 1
ATOM 872 N N . CYS A 1 113 ? 11.942 -4.904 -16.029 1.00 97.50 113 CYS A N 1
ATOM 873 C CA . CYS A 1 113 ? 10.497 -4.677 -16.024 1.00 97.50 113 CYS A CA 1
ATOM 874 C C . CYS A 1 113 ? 9.783 -5.285 -17.241 1.00 97.50 113 CYS A C 1
ATOM 876 O O . CYS A 1 113 ? 8.631 -5.676 -17.112 1.00 97.50 113 CYS A O 1
ATOM 878 N N . GLN A 1 114 ? 10.440 -5.409 -18.400 1.00 97.19 114 GLN A N 1
ATOM 879 C CA . GLN A 1 114 ? 9.862 -6.059 -19.590 1.00 97.19 114 GLN A CA 1
ATOM 880 C C . GLN A 1 114 ? 9.649 -7.572 -19.431 1.00 97.19 114 GLN A C 1
ATOM 882 O O . GLN A 1 114 ? 8.919 -8.169 -20.219 1.00 97.19 114 GLN A O 1
ATOM 887 N N . ARG A 1 115 ? 10.303 -8.200 -18.448 1.00 95.75 115 ARG A N 1
ATOM 888 C CA . ARG A 1 115 ? 10.250 -9.651 -18.201 1.00 95.75 115 ARG A CA 1
ATOM 889 C C . ARG A 1 115 ? 9.242 -10.060 -17.120 1.00 95.75 115 ARG A C 1
ATOM 891 O O . ARG A 1 115 ? 9.167 -11.249 -16.815 1.00 95.75 115 ARG A O 1
ATOM 898 N N . LEU A 1 116 ? 8.543 -9.096 -16.518 1.00 88.38 116 LEU A N 1
ATOM 899 C CA . LEU A 1 116 ? 7.493 -9.303 -15.512 1.00 88.38 116 LEU A CA 1
ATOM 900 C C . LEU A 1 116 ? 6.123 -9.436 -16.182 1.00 88.38 116 LEU A C 1
ATOM 902 O O . LEU A 1 116 ? 5.353 -10.301 -15.712 1.00 88.38 116 LEU A O 1
#

Solvent-accessible surface area (backbone atoms only — not comparable to full-atom values): 7034 Å² total; per-residue (Å²): 93,52,90,51,71,94,59,88,65,50,78,48,76,57,94,58,35,34,38,33,24,53,96,85,40,82,71,47,75,42,68,59,73,90,53,86,92,60,86,81,82,62,75,88,28,58,54,90,68,62,88,71,56,93,54,102,67,49,72,66,56,52,47,56,58,26,52,77,50,26,72,40,34,22,50,54,47,52,52,50,29,69,74,36,99,49,52,76,79,25,49,66,58,47,51,53,59,60,55,63,28,48,96,80,31,24,66,60,42,24,57,54,39,68,75,111

Sequence (116 aa):
PHQLVGRTVDVRITGQVLTVFDQGTTVATHRVSHKRGAYVTDYEHIPSGMDSTRGLWTSDYFYREASKTGPATRKVIEELIAAKAIPAQAYQSCRNVLSMGKHGNKPILEEACQRL

Organism: NCBI:txid3139423

Radius of gyration: 18.07 Å; Cα contacts (8 Å, |Δi|>4): 123; chains: 1; bounding box: 38×32×48 Å

InterPro domains:
  IPR054353 Transposase for insertion sequence element IS21-like, C-terminal domain [PF22483] (1-42)